Protein AF-A0A351SFT3-F1 (afdb_monomer_lite)

Structure (mmCIF, N/CA/C/O backbone):
data_AF-A0A351SFT3-F1
#
_entry.id   AF-A0A351SFT3-F1
#
loop_
_atom_site.group_PDB
_atom_site.id
_atom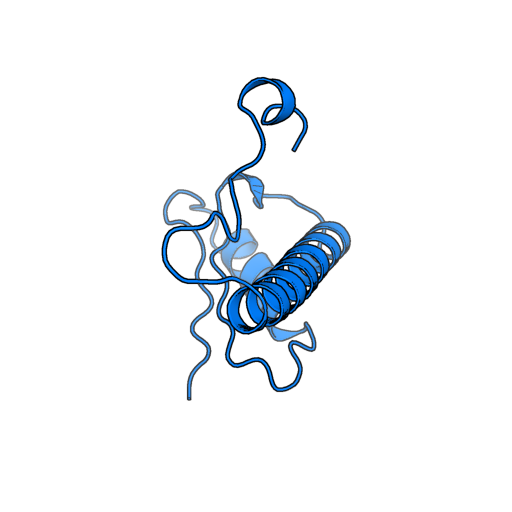_site.type_symbol
_atom_site.label_atom_id
_atom_site.label_alt_id
_atom_site.label_comp_id
_atom_site.label_asym_id
_atom_site.label_entity_id
_atom_site.label_seq_id
_atom_site.pdbx_PDB_ins_code
_atom_site.Cartn_x
_atom_site.Cartn_y
_atom_site.Cartn_z
_atom_site.occupancy
_atom_site.B_iso_or_equiv
_atom_site.auth_seq_id
_atom_site.auth_comp_id
_atom_site.auth_asym_id
_atom_site.auth_atom_id
_atom_site.pdbx_PDB_model_num
ATOM 1 N N . ASP A 1 1 ? 16.908 1.551 9.987 1.00 39.97 1 ASP A N 1
ATOM 2 C CA . ASP A 1 1 ? 16.023 1.848 8.848 1.00 39.97 1 ASP A CA 1
ATOM 3 C C . ASP A 1 1 ? 14.584 1.588 9.252 1.00 39.97 1 ASP A C 1
ATOM 5 O O . ASP A 1 1 ? 14.097 0.472 9.133 1.00 39.97 1 ASP A O 1
ATOM 9 N N . GLU A 1 2 ? 13.936 2.588 9.850 1.00 47.34 2 GLU A N 1
ATOM 10 C CA . GLU A 1 2 ? 12.523 2.494 10.227 1.00 47.34 2 GLU A CA 1
ATOM 11 C C . GLU A 1 2 ? 11.666 2.640 8.973 1.00 47.34 2 GLU A C 1
ATOM 13 O O . GLU A 1 2 ? 11.640 3.692 8.336 1.00 47.34 2 GLU A O 1
ATOM 18 N N . ASN A 1 3 ? 10.968 1.573 8.601 1.00 59.31 3 ASN A N 1
ATOM 19 C CA . ASN A 1 3 ? 9.981 1.626 7.539 1.00 59.31 3 ASN A CA 1
ATOM 20 C C . ASN A 1 3 ? 8.745 2.359 8.095 1.00 59.31 3 ASN A C 1
ATOM 22 O O . ASN A 1 3 ? 7.944 1.782 8.826 1.00 59.31 3 ASN A O 1
ATOM 26 N N . THR A 1 4 ? 8.629 3.664 7.841 1.00 78.94 4 THR A N 1
ATOM 27 C CA . THR A 1 4 ? 7.588 4.502 8.457 1.00 78.94 4 THR A CA 1
ATOM 28 C C . THR A 1 4 ? 6.257 4.337 7.724 1.00 78.94 4 THR A C 1
ATOM 30 O O . THR A 1 4 ? 5.954 5.055 6.768 1.00 78.94 4 THR A O 1
ATOM 33 N N . HIS A 1 5 ? 5.443 3.374 8.152 1.00 90.06 5 HIS A N 1
ATOM 34 C CA . HIS A 1 5 ? 4.050 3.277 7.717 1.00 90.06 5 HIS A CA 1
ATOM 35 C C . HIS A 1 5 ? 3.222 4.407 8.341 1.00 90.06 5 HIS A C 1
ATOM 37 O O . HIS A 1 5 ? 3.425 4.781 9.494 1.00 90.06 5 HIS A O 1
ATOM 43 N N . ALA A 1 6 ? 2.284 4.967 7.581 1.00 93.75 6 ALA A N 1
ATOM 44 C CA . ALA A 1 6 ? 1.455 6.076 8.040 1.00 93.75 6 ALA A CA 1
ATOM 45 C C . ALA A 1 6 ? -0.026 5.833 7.750 1.00 93.75 6 ALA A C 1
ATOM 47 O O . ALA A 1 6 ? -0.400 5.056 6.875 1.00 93.75 6 ALA A O 1
ATOM 48 N N . VAL A 1 7 ? -0.884 6.558 8.458 1.00 96.06 7 VAL A N 1
ATOM 49 C CA . VAL A 1 7 ? -2.335 6.557 8.245 1.00 96.06 7 VAL A CA 1
ATOM 50 C C . VAL A 1 7 ? -2.783 8.004 8.095 1.00 96.06 7 VAL A C 1
ATOM 52 O O . VAL A 1 7 ? -2.242 8.900 8.743 1.00 96.06 7 VAL A O 1
ATOM 55 N N . SER A 1 8 ? -3.741 8.244 7.205 1.00 96.81 8 SER A N 1
ATOM 56 C CA . SER A 1 8 ? -4.292 9.571 6.955 1.00 96.81 8 SER A CA 1
ATOM 57 C C . SER A 1 8 ? -4.832 10.209 8.234 1.00 96.81 8 SER A C 1
ATOM 59 O O . SER A 1 8 ? -5.621 9.595 8.939 1.00 96.81 8 SER A O 1
ATOM 61 N N . ASN A 1 9 ? -4.511 11.487 8.454 1.00 95.12 9 ASN A N 1
ATOM 62 C CA . ASN A 1 9 ? -5.037 12.279 9.576 1.00 95.12 9 ASN A CA 1
ATOM 63 C C . ASN A 1 9 ? -6.569 12.423 9.591 1.00 95.12 9 ASN A C 1
ATOM 65 O O . ASN A 1 9 ? -7.111 12.921 10.564 1.00 95.12 9 ASN A O 1
ATOM 69 N N . LYS A 1 10 ? -7.254 12.054 8.502 1.00 96.38 10 LYS A N 1
ATOM 70 C CA . LYS A 1 10 ? -8.719 12.061 8.413 1.00 96.38 10 LYS A CA 1
ATOM 71 C C . LYS A 1 10 ? -9.373 10.818 9.030 1.00 96.38 10 LYS A C 1
ATOM 73 O O . LYS A 1 10 ? -10.587 10.805 9.147 1.00 96.38 10 LYS A O 1
ATOM 78 N N . ILE A 1 11 ? -8.589 9.787 9.352 1.00 96.06 11 ILE A N 1
ATOM 79 C CA . ILE A 1 11 ? -9.036 8.651 10.161 1.00 96.06 11 ILE A CA 1
ATOM 80 C C . ILE A 1 11 ? -8.697 9.024 11.605 1.00 96.06 11 ILE A C 1
ATOM 82 O O . ILE A 1 11 ? -7.521 9.040 11.976 1.00 96.06 11 ILE A O 1
ATOM 86 N N . GLU A 1 12 ? -9.7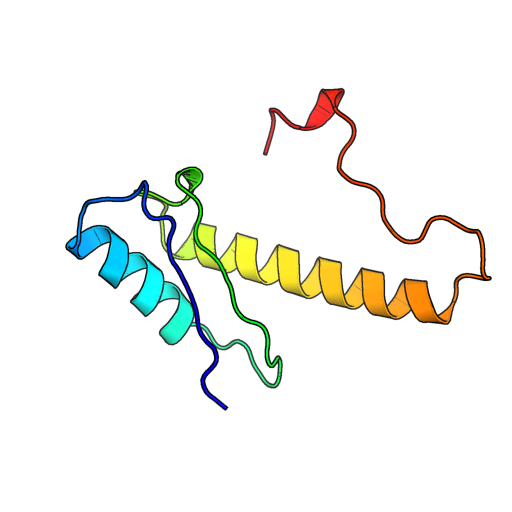11 9.419 12.371 1.00 94.44 12 GLU A N 1
ATOM 87 C CA . GLU A 1 12 ? -9.551 9.970 13.726 1.00 94.44 12 GLU A CA 1
ATOM 88 C C . GLU A 1 12 ? -9.599 8.889 14.815 1.00 94.44 12 GLU A C 1
ATOM 90 O O . GLU A 1 12 ? -9.013 9.070 15.882 1.00 94.44 12 GLU A O 1
ATOM 95 N N . ASP A 1 13 ? -10.249 7.757 14.533 1.00 97.06 13 ASP A N 1
ATOM 96 C CA . ASP A 1 13 ? -10.366 6.626 15.454 1.00 97.06 13 ASP A CA 1
ATOM 97 C C . ASP A 1 13 ? -8.990 5.991 15.721 1.00 97.06 13 ASP A C 1
ATOM 99 O O . ASP A 1 13 ? -8.324 5.483 14.814 1.00 97.06 13 ASP A O 1
ATOM 103 N N . ALA A 1 14 ? -8.554 6.032 16.982 1.00 96.06 14 ALA A N 1
ATOM 104 C CA . ALA A 1 14 ? -7.258 5.524 17.413 1.00 96.06 14 ALA A CA 1
ATOM 105 C C . ALA A 1 14 ? -7.134 3.994 17.290 1.00 96.06 14 ALA A C 1
ATOM 107 O O . ALA A 1 14 ? -6.060 3.511 16.921 1.00 96.06 14 ALA A O 1
ATOM 108 N N . ASP A 1 15 ? -8.213 3.250 17.538 1.00 97.25 15 ASP A N 1
ATOM 109 C CA . ASP A 1 15 ? -8.214 1.786 17.479 1.00 97.25 15 ASP A CA 1
ATOM 110 C C . ASP A 1 15 ? -8.100 1.326 16.023 1.00 97.25 15 ASP A C 1
ATOM 112 O O . ASP A 1 15 ? -7.309 0.441 15.687 1.00 97.25 15 ASP A O 1
ATOM 116 N N . GLU A 1 16 ? -8.827 1.987 15.122 1.00 97.06 16 GLU A N 1
ATOM 117 C CA . GLU A 1 16 ? -8.742 1.717 13.686 1.00 97.06 16 GLU A CA 1
ATOM 118 C C . GLU A 1 16 ? -7.351 2.039 13.133 1.00 97.06 16 GLU A C 1
ATOM 120 O O . GLU A 1 16 ? -6.750 1.279 12.368 1.00 97.06 16 GLU A O 1
ATOM 125 N N . ARG A 1 17 ? -6.802 3.171 13.562 1.00 96.56 17 ARG A N 1
ATOM 126 C CA . ARG A 1 17 ? -5.440 3.592 13.252 1.00 96.56 17 ARG A CA 1
ATOM 127 C C . ARG A 1 17 ? -4.403 2.551 13.667 1.00 96.56 17 ARG A C 1
ATOM 129 O O . ARG A 1 17 ? -3.506 2.256 12.876 1.00 96.56 17 ARG A O 1
ATOM 136 N N . GLU A 1 18 ? -4.517 2.015 14.877 1.00 95.56 18 GLU A N 1
ATOM 137 C CA . GLU A 1 18 ? -3.640 0.956 15.374 1.00 95.56 18 GLU A CA 1
ATOM 138 C C . GLU A 1 18 ? -3.850 -0.351 14.597 1.00 95.56 18 GLU A C 1
ATOM 140 O O . GLU A 1 18 ? -2.876 -0.992 14.202 1.00 95.56 18 GLU A O 1
ATOM 145 N N . ARG A 1 19 ? -5.100 -0.724 14.293 1.00 96.31 19 ARG A N 1
ATOM 146 C CA . ARG A 1 19 ? -5.429 -1.916 13.496 1.00 96.31 19 ARG A CA 1
ATOM 147 C C . ARG A 1 19 ? -4.776 -1.884 12.113 1.00 96.31 19 ARG A C 1
ATOM 149 O O . ARG A 1 19 ? -4.214 -2.891 11.676 1.00 96.31 19 ARG A O 1
ATOM 156 N N . LEU A 1 20 ? -4.831 -0.744 11.423 1.00 95.88 20 LEU A N 1
ATOM 157 C CA . LEU A 1 20 ? -4.218 -0.565 10.103 1.00 95.88 20 LEU A CA 1
ATOM 158 C C . LEU A 1 20 ? -2.687 -0.676 10.162 1.00 95.88 20 LEU A C 1
ATOM 160 O O . LEU A 1 20 ? -2.088 -1.328 9.307 1.00 95.88 20 LEU A O 1
ATOM 164 N N . LEU A 1 21 ? -2.055 -0.099 11.188 1.00 93.62 21 LEU A N 1
ATOM 165 C CA . LEU A 1 21 ? -0.607 -0.220 11.396 1.00 93.62 21 LEU A CA 1
ATOM 166 C C . LEU A 1 21 ? -0.202 -1.665 11.716 1.00 93.62 21 LEU A C 1
ATOM 168 O O . LEU A 1 21 ? 0.658 -2.220 11.037 1.00 93.62 21 LEU A O 1
ATOM 172 N N . LYS A 1 22 ? -0.899 -2.331 12.642 1.00 92.94 22 LYS A N 1
ATOM 173 C CA . LYS A 1 22 ? -0.662 -3.750 12.955 1.00 92.94 22 LYS A CA 1
ATOM 174 C C . LYS A 1 22 ? -0.845 -4.656 11.741 1.00 92.94 22 LYS A C 1
ATOM 176 O O . LYS A 1 22 ? -0.132 -5.644 11.594 1.00 92.94 22 LYS A O 1
ATOM 181 N N . THR A 1 23 ? -1.793 -4.331 10.862 1.00 93.38 23 THR A N 1
ATOM 182 C CA . THR A 1 23 ? -2.022 -5.087 9.624 1.00 93.38 23 THR A CA 1
ATOM 183 C C . THR A 1 23 ? -0.771 -5.107 8.746 1.00 93.38 23 THR A C 1
ATOM 185 O O . THR A 1 23 ? -0.390 -6.169 8.268 1.00 93.38 23 THR A O 1
ATOM 188 N N . ILE A 1 24 ? -0.113 -3.959 8.546 1.00 90.31 24 ILE A N 1
ATOM 189 C CA . ILE A 1 24 ? 1.102 -3.893 7.721 1.00 90.31 24 ILE A CA 1
ATOM 190 C C . ILE A 1 24 ? 2.345 -4.401 8.459 1.00 90.31 24 ILE A C 1
ATOM 192 O O . ILE A 1 24 ? 3.202 -5.009 7.831 1.00 90.31 24 ILE A O 1
ATOM 196 N N . GLU A 1 25 ? 2.434 -4.210 9.777 1.00 88.12 25 GLU A N 1
ATOM 197 C CA . GLU A 1 25 ? 3.543 -4.727 10.597 1.00 88.12 25 GLU A CA 1
ATOM 198 C C . GLU A 1 25 ? 3.584 -6.259 10.617 1.00 88.12 25 GLU A C 1
ATOM 200 O O . GLU A 1 25 ? 4.659 -6.853 10.561 1.00 88.12 25 GLU A O 1
ATOM 205 N N . ASN A 1 26 ? 2.414 -6.903 10.640 1.00 86.81 26 ASN A N 1
ATOM 206 C CA . ASN A 1 26 ? 2.291 -8.358 10.552 1.00 86.81 26 ASN A CA 1
ATOM 207 C C . ASN A 1 26 ? 2.416 -8.885 9.113 1.00 86.81 26 ASN A C 1
ATOM 209 O O . ASN A 1 26 ? 2.354 -10.097 8.897 1.00 86.81 26 ASN A O 1
ATOM 213 N N . TYR A 1 27 ? 2.553 -8.000 8.125 1.00 87.94 27 TYR A N 1
ATOM 214 C CA . TYR A 1 27 ? 2.688 -8.385 6.731 1.00 87.94 27 TYR A CA 1
ATOM 215 C C . TYR A 1 27 ? 4.157 -8.572 6.355 1.00 87.94 27 TYR A C 1
ATOM 217 O O . TYR A 1 27 ? 4.991 -7.684 6.537 1.00 87.94 27 TYR A O 1
ATOM 225 N N . GLU A 1 28 ? 4.484 -9.712 5.749 1.00 83.00 28 GLU A N 1
ATOM 226 C CA . GLU A 1 28 ? 5.836 -9.973 5.260 1.00 83.00 28 GLU A CA 1
ATOM 227 C C . GLU A 1 28 ? 6.120 -9.163 3.987 1.00 83.00 28 GLU A C 1
ATOM 229 O O . GLU A 1 28 ? 5.944 -9.619 2.859 1.00 83.00 28 GLU A O 1
ATOM 234 N N . LEU A 1 29 ? 6.619 -7.939 4.162 1.00 75.94 29 LEU A N 1
ATOM 235 C CA . LEU A 1 29 ? 7.051 -7.070 3.060 1.00 75.94 29 LEU A CA 1
ATOM 236 C C . LEU A 1 29 ? 8.330 -7.560 2.350 1.00 75.94 29 LEU A C 1
ATOM 238 O O . LEU A 1 29 ? 8.730 -7.010 1.318 1.00 75.94 29 LEU A O 1
ATOM 242 N N . GLY A 1 30 ? 8.985 -8.600 2.872 1.00 66.56 30 GLY A N 1
ATOM 243 C CA . GLY A 1 30 ? 10.261 -9.106 2.368 1.00 66.56 30 GLY A CA 1
ATOM 244 C C . GLY A 1 30 ? 11.375 -8.053 2.433 1.00 66.56 30 GLY A C 1
ATOM 245 O O . GLY A 1 30 ? 11.318 -7.106 3.209 1.00 66.56 30 GLY A O 1
ATOM 246 N N . ALA A 1 31 ? 12.393 -8.173 1.574 1.00 57.62 31 ALA A N 1
ATOM 247 C CA . ALA A 1 31 ? 13.500 -7.207 1.486 1.00 57.62 31 ALA A CA 1
ATOM 248 C C . ALA A 1 31 ? 13.104 -5.851 0.853 1.00 57.62 31 ALA A C 1
ATOM 250 O O . ALA A 1 31 ? 13.969 -5.072 0.442 1.00 57.62 31 ALA A O 1
ATOM 251 N N . SER A 1 32 ? 11.807 -5.576 0.691 1.00 61.03 32 SER A N 1
ATOM 252 C CA . SER A 1 32 ? 11.351 -4.312 0.133 1.00 61.03 32 SER A CA 1
ATOM 253 C C . SER A 1 32 ? 11.357 -3.243 1.228 1.00 61.03 32 SER A C 1
ATOM 255 O O . SER A 1 32 ? 10.560 -3.270 2.155 1.00 61.03 32 SER A O 1
ATOM 257 N N . GLY A 1 33 ? 12.263 -2.266 1.120 1.00 72.38 33 GLY A N 1
ATOM 258 C CA . GLY A 1 33 ? 12.261 -1.051 1.953 1.00 72.38 33 GLY A CA 1
ATOM 259 C C . GLY A 1 33 ? 11.122 -0.099 1.572 1.00 72.38 33 GLY A C 1
ATOM 260 O O . GLY A 1 33 ? 11.358 1.068 1.280 1.00 72.38 33 GLY A O 1
ATOM 261 N N . SER A 1 34 ? 9.910 -0.632 1.407 1.00 84.44 34 SER A N 1
ATOM 262 C CA . SER A 1 34 ? 8.729 0.091 0.941 1.00 84.44 34 SER A CA 1
ATOM 263 C C . SER A 1 34 ? 7.828 0.439 2.113 1.00 84.44 34 SER A C 1
ATOM 265 O O . SER A 1 34 ? 7.414 -0.440 2.866 1.00 84.44 34 SER A O 1
ATOM 267 N N . SER A 1 35 ? 7.490 1.718 2.234 1.00 89.19 35 SER A N 1
ATOM 268 C CA . SER A 1 35 ? 6.543 2.219 3.228 1.00 89.19 35 SER A CA 1
ATOM 269 C C . SER A 1 35 ? 5.174 2.472 2.590 1.00 89.19 35 SER A C 1
ATOM 271 O O . SER A 1 35 ? 5.067 2.738 1.391 1.00 89.19 35 SER A O 1
ATOM 273 N N . PHE A 1 36 ? 4.118 2.404 3.399 1.00 92.31 36 PHE A N 1
ATOM 274 C CA . PHE A 1 36 ? 2.730 2.526 2.941 1.00 92.31 36 PHE A CA 1
ATOM 275 C C . PHE A 1 36 ? 2.003 3.623 3.708 1.00 92.31 36 PHE A C 1
ATOM 277 O O . PHE A 1 36 ? 2.272 3.849 4.887 1.00 92.31 36 PHE A O 1
ATOM 284 N N . VAL A 1 37 ? 1.059 4.282 3.032 1.00 94.62 37 VAL A N 1
ATOM 285 C CA . VAL A 1 37 ? 0.169 5.275 3.640 1.00 94.62 37 VAL A CA 1
ATOM 286 C C . VAL A 1 37 ? -1.277 4.834 3.459 1.00 94.62 37 VAL A C 1
ATOM 288 O O . VAL A 1 37 ? -1.798 4.850 2.341 1.00 94.62 37 VAL A O 1
ATOM 291 N N . PHE A 1 38 ? -1.941 4.497 4.559 1.00 95.56 38 PHE A N 1
ATOM 292 C CA . PHE A 1 38 ? -3.363 4.177 4.566 1.00 95.56 38 PHE A CA 1
ATOM 293 C C . PHE A 1 38 ? -4.197 5.442 4.346 1.00 95.56 38 PHE A C 1
ATOM 295 O O . PHE A 1 38 ? -4.068 6.438 5.062 1.00 95.56 38 PHE A O 1
ATOM 302 N N . ARG A 1 39 ? -5.042 5.424 3.314 1.00 95.88 39 ARG A N 1
ATOM 303 C CA . ARG A 1 39 ? -5.981 6.509 2.986 1.00 95.88 39 ARG A CA 1
ATOM 304 C C . ARG A 1 39 ? -7.320 6.266 3.684 1.00 95.88 39 ARG A C 1
ATOM 306 O O . ARG A 1 39 ? -7.583 5.151 4.105 1.00 95.88 39 ARG A O 1
ATOM 313 N N . THR A 1 40 ? -8.191 7.274 3.726 1.00 96.31 40 THR A N 1
ATOM 314 C CA . THR A 1 40 ? -9.542 7.172 4.324 1.00 96.31 40 THR A CA 1
ATOM 315 C C . THR A 1 40 ? -10.370 6.005 3.786 1.00 96.31 40 THR A C 1
ATOM 317 O O . THR A 1 40 ? -11.173 5.446 4.508 1.00 96.31 40 THR A O 1
ATOM 320 N N . ALA A 1 41 ? -10.154 5.587 2.536 1.00 93.81 41 ALA A N 1
ATOM 321 C CA . ALA A 1 41 ? -10.832 4.422 1.965 1.00 93.81 41 ALA A CA 1
ATOM 322 C C . ALA A 1 41 ? -10.441 3.079 2.617 1.00 93.81 41 ALA A C 1
ATOM 324 O O . ALA A 1 41 ? -11.099 2.082 2.355 1.00 93.81 41 ALA A O 1
ATOM 325 N N . ALA A 1 42 ? -9.368 3.036 3.413 1.00 94.75 42 ALA A N 1
ATOM 326 C CA . ALA A 1 42 ? -8.946 1.846 4.150 1.00 94.75 42 ALA A CA 1
ATOM 327 C C . ALA A 1 42 ? -9.680 1.679 5.492 1.00 94.75 42 ALA A C 1
ATOM 329 O O . ALA A 1 42 ? -9.582 0.616 6.099 1.00 94.75 42 ALA A O 1
ATOM 330 N N . GLU A 1 43 ? -10.399 2.707 5.945 1.00 95.12 43 GLU A N 1
ATOM 331 C CA . GLU A 1 43 ? -11.155 2.679 7.195 1.00 95.12 43 GLU A CA 1
ATOM 332 C C . GLU A 1 43 ? -12.234 1.588 7.159 1.00 95.12 43 GLU A C 1
ATOM 334 O O . GLU A 1 43 ? -13.021 1.497 6.214 1.00 95.12 43 GLU A O 1
ATOM 339 N N . GLY A 1 44 ? -12.226 0.709 8.160 1.00 95.62 44 GLY A N 1
ATOM 340 C CA . GLY A 1 44 ? -13.128 -0.440 8.266 1.00 95.62 44 GLY A CA 1
ATOM 341 C C . GLY A 1 44 ? -12.874 -1.551 7.240 1.00 95.62 44 GLY A C 1
ATOM 342 O O . GLY A 1 44 ? -13.647 -2.505 7.167 1.00 95.62 44 GLY A O 1
ATOM 343 N N . VAL A 1 45 ? -11.812 -1.462 6.430 1.00 96.75 45 VAL A N 1
ATOM 344 C CA . VAL A 1 45 ? -11.500 -2.485 5.423 1.00 96.75 45 VAL A CA 1
ATOM 345 C C . VAL A 1 45 ? -10.832 -3.697 6.068 1.00 96.75 45 VAL A C 1
ATOM 347 O O . VAL A 1 45 ? -9.876 -3.573 6.837 1.00 96.75 45 VAL A O 1
ATOM 350 N N . ASP A 1 46 ? -11.310 -4.884 5.692 1.00 95.62 46 ASP A N 1
ATOM 351 C CA . ASP A 1 46 ? -10.783 -6.165 6.162 1.00 95.62 46 ASP A CA 1
ATOM 352 C C . ASP A 1 46 ? -9.283 -6.328 5.874 1.00 95.62 46 ASP A C 1
ATOM 354 O O . ASP A 1 46 ? -8.794 -5.989 4.791 1.00 95.62 46 ASP A O 1
ATOM 358 N N . GLN A 1 47 ? -8.572 -6.952 6.813 1.00 94.62 47 GLN A N 1
ATOM 359 C CA . GLN A 1 47 ? -7.134 -7.226 6.724 1.00 94.62 47 GLN A CA 1
ATOM 360 C C . GLN A 1 47 ? -6.745 -7.922 5.407 1.00 94.62 47 GLN A C 1
ATOM 362 O O . GLN A 1 47 ? -5.822 -7.494 4.717 1.00 94.62 47 GLN A O 1
ATOM 367 N N . ASP A 1 48 ? -7.503 -8.938 4.990 1.00 94.31 48 ASP A N 1
ATOM 368 C CA . ASP A 1 48 ? -7.227 -9.678 3.753 1.00 94.31 48 ASP A CA 1
ATOM 369 C C . ASP A 1 48 ? -7.346 -8.812 2.494 1.00 94.31 48 ASP A C 1
ATOM 371 O O . ASP A 1 48 ? -6.650 -9.037 1.502 1.00 94.31 48 ASP A O 1
ATOM 375 N N . LYS A 1 49 ? -8.250 -7.824 2.496 1.00 94.94 49 LYS A N 1
ATOM 376 C CA . LYS A 1 49 ? -8.381 -6.877 1.379 1.00 94.94 49 LYS A CA 1
ATOM 377 C C . LYS A 1 49 ? -7.182 -5.936 1.342 1.00 94.94 49 LYS A C 1
ATOM 379 O O . LYS A 1 49 ? -6.652 -5.696 0.262 1.00 94.94 49 LYS A O 1
ATOM 384 N N . ILE A 1 50 ? -6.727 -5.474 2.506 1.00 94.75 50 ILE A N 1
ATOM 385 C CA . ILE A 1 50 ? -5.516 -4.660 2.635 1.00 94.75 50 ILE A CA 1
ATOM 386 C C . ILE A 1 50 ? -4.291 -5.424 2.113 1.00 94.75 50 ILE A C 1
ATOM 388 O O . ILE A 1 50 ? -3.557 -4.892 1.284 1.00 94.75 50 ILE A O 1
ATOM 392 N N . HIS A 1 51 ? -4.106 -6.683 2.521 1.00 93.19 51 HIS A N 1
ATOM 393 C CA . HIS A 1 51 ? -3.008 -7.533 2.045 1.00 93.19 51 HIS A CA 1
ATOM 394 C C . HIS A 1 51 ? -3.018 -7.692 0.520 1.00 93.19 51 HIS A C 1
ATOM 396 O O . HIS A 1 51 ? -1.992 -7.514 -0.135 1.00 93.19 51 HIS A O 1
ATOM 402 N N . ARG A 1 52 ? -4.194 -7.951 -0.070 1.00 93.56 52 ARG A N 1
ATOM 403 C CA . ARG A 1 52 ? -4.337 -8.040 -1.532 1.00 93.56 52 ARG A CA 1
ATOM 404 C C . ARG A 1 52 ? -3.961 -6.739 -2.243 1.00 93.56 52 ARG A C 1
ATOM 406 O O . ARG A 1 52 ? -3.341 -6.797 -3.305 1.00 93.56 52 ARG A O 1
ATOM 413 N N . GLU A 1 53 ? -4.312 -5.585 -1.679 1.00 93.12 53 GLU A N 1
ATOM 414 C CA . GLU A 1 53 ? -3.939 -4.287 -2.253 1.00 93.12 53 GLU A CA 1
ATOM 415 C C . GLU A 1 53 ? -2.424 -4.047 -2.154 1.00 93.12 53 GLU A C 1
ATOM 417 O O . GLU A 1 53 ? -1.804 -3.623 -3.129 1.00 93.12 53 GLU A O 1
ATOM 422 N N . ILE A 1 54 ? -1.801 -4.384 -1.019 1.00 92.19 54 ILE A N 1
ATOM 423 C CA . ILE A 1 54 ? -0.340 -4.316 -0.842 1.00 92.19 54 ILE A CA 1
ATOM 424 C C . ILE A 1 54 ? 0.366 -5.173 -1.900 1.00 92.19 54 ILE A C 1
ATOM 426 O O . ILE A 1 54 ? 1.245 -4.679 -2.611 1.00 92.19 54 ILE A O 1
ATOM 430 N N . ASP A 1 55 ? -0.060 -6.425 -2.071 1.00 92.50 55 ASP A N 1
ATOM 431 C CA . ASP A 1 55 ? 0.475 -7.336 -3.086 1.00 92.50 55 ASP A CA 1
ATOM 432 C C . ASP A 1 55 ? 0.352 -6.786 -4.503 1.00 92.50 55 ASP A C 1
ATOM 434 O O . ASP A 1 55 ? 1.282 -6.886 -5.312 1.00 92.50 55 ASP A O 1
ATOM 438 N N . PHE A 1 56 ? -0.810 -6.215 -4.820 1.00 92.44 56 PHE A N 1
ATOM 439 C CA . PHE A 1 56 ? -1.043 -5.586 -6.108 1.00 92.44 56 PHE A CA 1
ATOM 440 C C . PHE A 1 56 ? -0.047 -4.445 -6.345 1.00 92.44 56 PHE A C 1
ATOM 442 O O . PHE A 1 56 ? 0.586 -4.395 -7.404 1.00 92.44 56 PHE A O 1
ATOM 449 N N . LEU A 1 57 ? 0.142 -3.564 -5.359 1.00 92.00 57 LEU A N 1
ATOM 450 C CA . LEU A 1 57 ? 1.063 -2.431 -5.454 1.00 92.00 57 LEU A CA 1
ATOM 451 C C . LEU A 1 57 ? 2.521 -2.882 -5.601 1.00 92.00 57 LEU A C 1
ATOM 453 O O . LEU A 1 57 ? 3.244 -2.340 -6.440 1.00 92.00 57 LEU A O 1
ATOM 457 N N . LEU A 1 58 ? 2.952 -3.904 -4.857 1.00 91.81 58 LEU A N 1
ATOM 458 C CA . LEU A 1 58 ? 4.304 -4.459 -4.965 1.00 91.81 58 LEU A CA 1
ATOM 459 C C . LEU A 1 58 ? 4.560 -5.075 -6.349 1.00 91.81 58 LEU A C 1
ATOM 461 O O . LEU A 1 58 ? 5.599 -4.813 -6.965 1.00 91.81 58 LEU A O 1
ATOM 465 N N . LYS A 1 59 ? 3.600 -5.841 -6.885 1.00 92.12 59 LYS A N 1
ATOM 466 C CA . LYS A 1 59 ? 3.680 -6.421 -8.239 1.00 92.12 59 LYS A CA 1
ATOM 467 C C . LYS A 1 59 ? 3.688 -5.341 -9.317 1.00 92.12 59 LYS A C 1
ATOM 469 O O . LYS A 1 59 ? 4.505 -5.401 -10.239 1.00 92.12 59 LYS A O 1
ATOM 474 N N . LEU A 1 60 ? 2.827 -4.331 -9.183 1.00 92.62 60 LEU A N 1
ATOM 475 C CA . LEU A 1 60 ? 2.797 -3.181 -10.082 1.00 92.62 60 LEU A CA 1
ATOM 476 C C . LEU A 1 60 ? 4.151 -2.467 -10.080 1.00 92.62 60 LEU A C 1
ATOM 478 O O . LEU A 1 60 ? 4.716 -2.217 -11.145 1.00 92.62 60 LEU A O 1
ATOM 482 N N . TRP A 1 61 ? 4.719 -2.209 -8.901 1.00 92.88 61 TRP A N 1
ATOM 483 C CA . TRP A 1 61 ? 6.022 -1.564 -8.784 1.00 92.88 61 TRP A CA 1
ATOM 484 C C . TRP A 1 61 ? 7.150 -2.399 -9.394 1.00 92.88 61 TRP A C 1
ATOM 486 O O . TRP A 1 61 ? 7.997 -1.866 -10.113 1.00 92.88 61 TRP A O 1
ATOM 496 N N . ALA A 1 62 ? 7.154 -3.716 -9.179 1.00 92.44 62 ALA A N 1
ATOM 497 C CA . ALA A 1 62 ? 8.113 -4.611 -9.821 1.00 92.44 62 ALA A CA 1
ATOM 498 C C . ALA A 1 62 ? 8.017 -4.550 -11.357 1.00 92.44 62 ALA A C 1
ATOM 500 O O . ALA A 1 62 ? 9.043 -4.438 -12.035 1.00 92.44 62 ALA A O 1
ATOM 501 N N . SER A 1 63 ? 6.796 -4.543 -11.902 1.00 94.00 63 SER A N 1
ATOM 502 C CA . SER A 1 63 ? 6.550 -4.397 -13.341 1.00 94.00 63 SER A CA 1
ATOM 503 C C . SER A 1 63 ? 7.028 -3.044 -13.875 1.00 94.00 63 SER 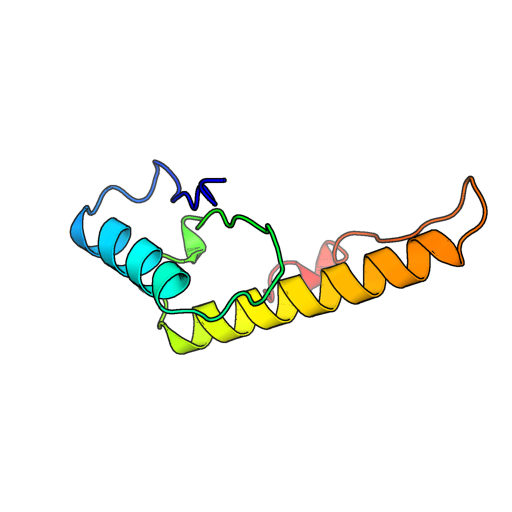A C 1
ATOM 505 O O . SER A 1 63 ? 7.682 -2.989 -14.917 1.00 94.00 63 SER A O 1
ATOM 507 N N . ILE A 1 64 ? 6.754 -1.950 -13.156 1.00 94.38 64 ILE A N 1
ATOM 508 C CA . ILE A 1 64 ? 7.222 -0.607 -13.522 1.00 94.38 64 ILE A CA 1
ATOM 509 C C . ILE A 1 64 ? 8.752 -0.573 -13.537 1.00 94.38 64 ILE A C 1
ATOM 511 O O . ILE A 1 64 ? 9.335 -0.156 -14.535 1.00 94.38 64 ILE A O 1
ATOM 515 N N . LYS A 1 65 ? 9.420 -1.087 -12.495 1.00 94.62 65 LYS A N 1
ATOM 516 C CA . LYS A 1 65 ? 10.891 -1.161 -12.438 1.00 94.62 65 LYS A CA 1
ATOM 517 C C . LYS A 1 65 ? 11.491 -1.942 -13.603 1.00 94.62 65 LYS A C 1
ATOM 519 O O . LYS A 1 65 ? 12.533 -1.542 -14.117 1.00 94.62 65 LYS A O 1
ATOM 524 N N . LYS A 1 66 ? 10.863 -3.046 -14.020 1.00 95.38 66 LYS A N 1
ATOM 525 C CA . LYS A 1 66 ? 11.298 -3.795 -15.207 1.00 95.38 66 LYS A CA 1
ATOM 526 C C . LYS A 1 66 ? 11.161 -2.934 -16.464 1.00 95.38 66 LYS A C 1
ATOM 528 O O . LYS A 1 66 ? 12.133 -2.767 -17.192 1.00 95.38 66 LYS A O 1
ATOM 533 N N . LYS A 1 67 ? 9.997 -2.310 -16.657 1.00 95.50 67 LYS A N 1
ATOM 534 C CA . LYS A 1 67 ? 9.717 -1.478 -17.830 1.00 95.50 67 LYS A CA 1
ATOM 535 C C . LYS A 1 67 ? 10.628 -0.250 -17.928 1.00 95.50 67 LYS A C 1
ATOM 537 O O . LYS A 1 67 ? 11.031 0.097 -19.032 1.00 95.50 67 LYS A O 1
ATOM 542 N N . ILE A 1 68 ? 11.018 0.365 -16.806 1.00 95.62 68 ILE A N 1
ATOM 543 C CA . ILE A 1 68 ? 12.000 1.468 -16.782 1.00 95.62 68 ILE A CA 1
ATOM 544 C C . ILE A 1 68 ? 13.307 1.059 -17.473 1.00 95.62 68 ILE A C 1
ATOM 546 O O . ILE A 1 68 ? 13.854 1.843 -18.237 1.00 95.62 68 ILE A O 1
ATOM 550 N N . LYS A 1 69 ? 13.792 -0.167 -17.239 1.00 95.62 69 LYS A N 1
ATOM 551 C CA . LYS A 1 69 ? 15.058 -0.653 -17.817 1.00 95.62 69 LYS A CA 1
ATOM 552 C C . LYS A 1 69 ? 14.982 -0.889 -19.327 1.00 95.62 69 LYS A C 1
ATOM 554 O O .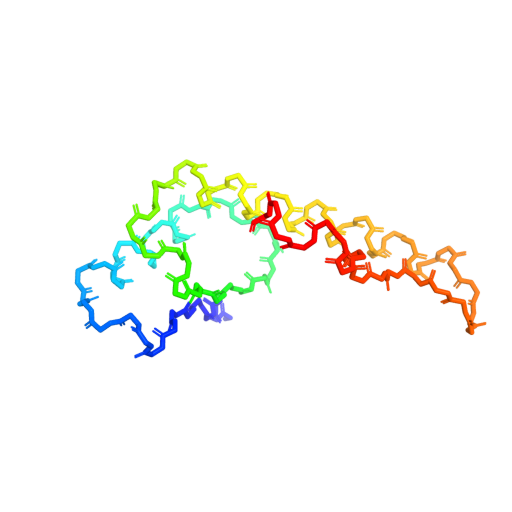 LYS A 1 69 ? 16.006 -0.857 -19.995 1.00 95.62 69 LYS A O 1
ATOM 559 N N . GLU A 1 70 ? 13.786 -1.159 -19.841 1.00 95.50 70 GLU A N 1
ATOM 560 C CA . GLU A 1 70 ? 13.537 -1.516 -21.244 1.00 95.50 70 GLU A CA 1
ATOM 561 C C . GLU A 1 70 ? 13.079 -0.309 -22.086 1.00 95.50 70 GLU A C 1
ATOM 563 O O . GLU A 1 70 ? 13.130 -0.351 -23.313 1.00 95.50 70 GLU A O 1
ATOM 568 N N . THR A 1 71 ? 12.624 0.773 -21.445 1.00 95.69 71 THR A N 1
ATOM 569 C CA . 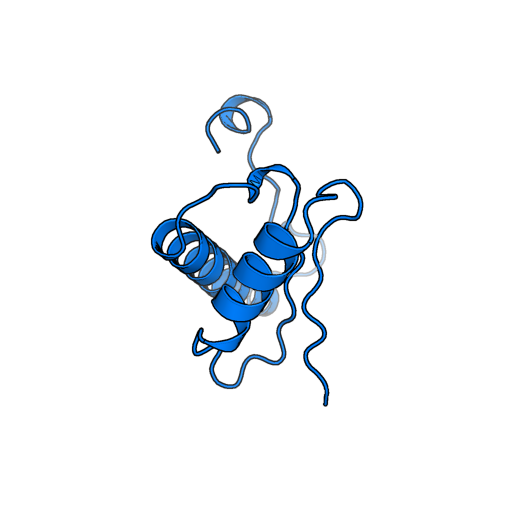THR A 1 71 ? 12.022 1.933 -22.120 1.00 95.69 71 THR A CA 1
ATOM 570 C C . THR A 1 71 ? 13.074 2.986 -22.458 1.00 95.69 71 THR A C 1
ATOM 572 O O . THR A 1 71 ? 13.831 3.425 -21.594 1.00 95.69 71 THR A O 1
ATOM 575 N N . THR A 1 72 ? 13.098 3.446 -23.709 1.00 95.50 72 THR A N 1
ATOM 576 C CA . THR A 1 72 ? 13.991 4.532 -24.133 1.00 95.50 72 THR A CA 1
ATOM 577 C C . THR A 1 72 ? 13.523 5.895 -23.598 1.00 95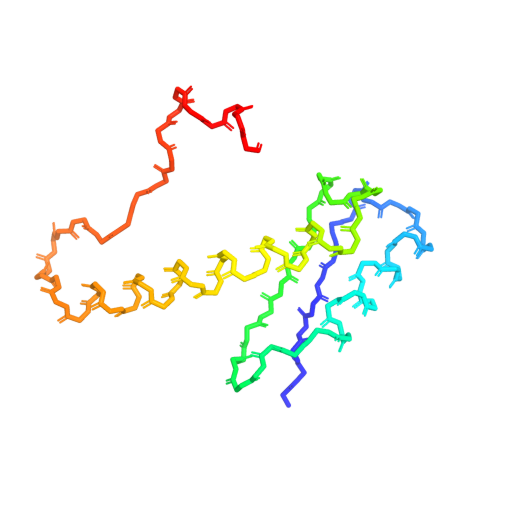.50 72 THR A C 1
ATOM 579 O O . THR A 1 72 ? 12.315 6.109 -23.433 1.00 95.50 72 THR A O 1
ATOM 582 N N . PRO A 1 73 ? 14.446 6.848 -23.348 1.00 94.19 73 PRO A N 1
ATOM 583 C CA . PRO A 1 73 ? 14.094 8.182 -22.861 1.00 94.19 73 PRO A CA 1
ATOM 584 C C . PRO A 1 73 ? 13.032 8.875 -23.726 1.00 94.19 73 PRO A C 1
ATOM 586 O O . PRO A 1 73 ? 13.061 8.779 -24.951 1.00 94.19 73 PRO A O 1
ATOM 589 N N . GLY A 1 74 ? 12.096 9.577 -23.081 1.00 94.25 74 GLY A N 1
ATOM 590 C CA . GLY A 1 74 ? 10.988 10.274 -23.751 1.00 94.25 74 GLY A CA 1
ATOM 591 C C . GLY A 1 74 ? 9.719 9.438 -23.967 1.00 94.25 74 GLY A C 1
ATOM 592 O O . GLY A 1 74 ? 8.750 9.963 -24.507 1.00 94.25 74 GLY A O 1
ATOM 593 N N . ASN A 1 75 ? 9.686 8.175 -23.525 1.00 95.06 75 ASN A N 1
ATOM 594 C CA . ASN A 1 75 ? 8.531 7.287 -23.694 1.00 95.06 75 ASN A CA 1
ATOM 595 C C . ASN A 1 75 ? 7.796 6.981 -22.380 1.00 95.06 75 ASN A C 1
ATOM 597 O O . ASN A 1 75 ? 8.361 7.011 -21.286 1.00 95.06 75 ASN A O 1
ATOM 601 N N . LEU A 1 76 ? 6.508 6.653 -22.502 1.00 92.75 76 LEU A N 1
ATOM 602 C CA . LEU A 1 76 ? 5.623 6.389 -21.371 1.00 92.75 76 LEU A CA 1
ATOM 603 C C . LEU A 1 76 ? 5.918 5.033 -20.703 1.00 92.75 76 LEU A C 1
ATOM 605 O O . LEU A 1 76 ? 5.673 3.962 -21.267 1.00 92.75 76 LEU A O 1
ATOM 609 N N . VAL A 1 77 ? 6.343 5.074 -19.440 1.00 94.62 77 VAL A N 1
ATOM 610 C CA . VAL A 1 77 ? 6.560 3.873 -18.616 1.00 94.62 77 VAL A CA 1
ATOM 611 C C . VAL A 1 77 ? 5.258 3.420 -17.954 1.00 94.62 77 VAL A C 1
ATOM 613 O O . VAL A 1 77 ? 4.838 2.275 -18.119 1.00 94.62 77 VAL A O 1
ATOM 616 N N . HIS A 1 78 ? 4.582 4.311 -17.240 1.00 92.31 78 HIS A N 1
ATOM 617 C CA . HIS A 1 78 ? 3.337 4.021 -16.539 1.00 92.31 78 HIS A CA 1
ATOM 618 C C . HIS A 1 78 ? 2.418 5.235 -16.629 1.00 92.31 78 HIS A C 1
ATOM 620 O O . HIS A 1 78 ? 2.887 6.367 -16.549 1.00 92.31 78 HIS A O 1
ATOM 626 N N . ALA A 1 79 ? 1.126 4.983 -16.802 1.00 90.75 79 ALA A N 1
ATOM 627 C CA . ALA A 1 79 ? 0.083 5.989 -16.715 1.00 90.75 79 ALA A CA 1
ATOM 628 C C . ALA A 1 79 ? -0.965 5.513 -15.716 1.00 90.75 79 ALA A C 1
ATOM 630 O O . ALA A 1 79 ? -1.230 4.311 -15.614 1.00 90.75 79 ALA A O 1
ATOM 631 N N . ASP A 1 80 ? -1.569 6.473 -15.025 1.00 83.25 80 ASP A N 1
ATOM 632 C CA . ASP A 1 80 ? -2.704 6.209 -14.159 1.00 83.25 80 ASP A CA 1
ATOM 633 C C . ASP A 1 80 ? -3.873 5.608 -14.941 1.00 83.25 80 ASP A C 1
ATOM 635 O O . ASP A 1 80 ? -4.046 5.818 -16.146 1.00 83.25 80 ASP A O 1
ATOM 639 N N . THR A 1 81 ? -4.714 4.880 -14.210 1.00 73.62 81 THR A N 1
ATOM 640 C CA . THR A 1 81 ? -5.951 4.314 -14.746 1.00 73.62 81 THR A CA 1
ATOM 641 C C . THR A 1 81 ? -6.779 5.415 -15.427 1.00 73.62 81 THR A C 1
ATOM 643 O O . THR A 1 81 ? -7.025 6.453 -14.797 1.00 73.62 81 THR A O 1
ATOM 646 N N . PRO A 1 82 ? -7.247 5.212 -16.676 1.00 70.88 82 PRO A N 1
ATOM 647 C CA . PRO A 1 82 ? -8.082 6.184 -17.371 1.00 70.88 82 PRO A CA 1
ATOM 648 C C . PRO A 1 82 ? -9.278 6.624 -16.521 1.00 70.88 82 PRO A C 1
ATOM 650 O O . PRO A 1 82 ? -9.896 5.805 -15.837 1.00 70.88 82 PRO A O 1
ATOM 653 N N . LEU A 1 83 ? -9.637 7.912 -16.600 1.00 61.78 83 LEU A N 1
ATOM 654 C CA . LEU A 1 83 ? -10.700 8.529 -15.788 1.00 61.78 83 LEU A CA 1
ATOM 655 C C . LEU A 1 83 ? -12.014 7.734 -15.796 1.00 61.78 83 LEU A C 1
ATOM 657 O O . LEU A 1 83 ? -12.680 7.647 -14.767 1.00 61.78 83 LEU A O 1
ATOM 661 N N . ALA A 1 84 ? -12.352 7.113 -16.929 1.00 63.78 84 ALA A N 1
ATOM 662 C CA . ALA A 1 84 ? -13.561 6.311 -17.098 1.00 63.78 84 ALA A CA 1
ATOM 663 C C . ALA A 1 84 ? -13.635 5.077 -16.173 1.00 63.78 84 ALA A C 1
ATOM 665 O O . ALA A 1 84 ? -14.728 4.649 -15.823 1.00 63.78 84 ALA A O 1
ATOM 666 N N . ILE A 1 85 ? -12.493 4.523 -15.752 1.00 65.31 85 ILE A N 1
ATOM 667 C CA . ILE A 1 85 ? -12.411 3.276 -14.968 1.00 65.31 85 ILE A CA 1
ATOM 668 C C . ILE A 1 85 ? -12.075 3.568 -13.492 1.00 65.31 85 ILE A C 1
ATOM 670 O O . ILE A 1 85 ? -12.245 2.720 -12.621 1.00 65.31 85 ILE A O 1
ATOM 674 N N . ARG A 1 86 ? -11.680 4.806 -13.168 1.00 61.56 86 ARG A N 1
ATOM 675 C CA . ARG A 1 86 ? -11.227 5.217 -11.827 1.00 61.56 86 ARG A CA 1
ATOM 676 C C . ARG A 1 86 ? -12.282 5.065 -10.718 1.00 61.56 86 ARG A C 1
ATOM 678 O O . ARG A 1 86 ? -11.903 5.016 -9.558 1.00 61.56 86 ARG A O 1
ATOM 685 N N . LYS A 1 87 ? -13.578 4.992 -11.051 1.00 56.38 87 LYS A N 1
ATOM 686 C CA . LYS A 1 87 ? -14.675 4.813 -10.075 1.00 56.38 87 LYS A CA 1
ATOM 687 C C . LYS A 1 87 ? -14.911 3.360 -9.637 1.00 56.38 87 LYS A C 1
ATOM 689 O O . LYS A 1 87 ? -15.703 3.146 -8.730 1.00 56.38 87 LYS A O 1
ATOM 694 N N . LEU A 1 88 ? -14.296 2.383 -10.307 1.00 59.91 88 LEU A N 1
ATOM 695 C CA . LEU A 1 88 ? -14.492 0.949 -10.037 1.00 59.91 88 LEU A CA 1
ATOM 696 C C . LEU A 1 88 ? -13.469 0.369 -9.052 1.00 59.91 88 LEU A C 1
ATOM 698 O O . LEU A 1 88 ? -13.479 -0.836 -8.812 1.00 59.91 88 LEU A O 1
ATOM 702 N N . ARG A 1 89 ? -12.565 1.206 -8.545 1.00 58.50 89 ARG A N 1
ATOM 703 C CA . ARG A 1 89 ? -11.451 0.816 -7.689 1.00 58.50 89 ARG A CA 1
ATOM 704 C C . ARG A 1 89 ? -11.615 1.402 -6.297 1.00 58.50 89 ARG A C 1
ATOM 706 O O . ARG A 1 89 ? -12.107 2.550 -6.218 1.00 58.50 89 ARG A O 1
#

Sequence (89 aa):
DENTHAVSNKIEDADERERLLKTIENYELGASGSSFVFRTAAEGVDQDKIHREIDFLLKLWASIKKKIKETTPGNLVHADTPLAIRKLR

pLDDT: mean 87.37, std 13.35, range [39.97, 97.25]

Radius of gyration: 15.49 Å; chains: 1; bounding box: 31×22×42 Å

Secondary structure (DSSP, 8-state):
-----EE-TT---HHHHHHHHHHHHTS--TT-----EE-GGGTT--HHHHHHHHHHHHHHHHHHHHHHHHSPTTS-S--PPPTTTGGG-

Foldseek 3Di:
DDQDAEEDPVPPDPVQRVVLVVLVVPDCPDPDSHYYYHYPVCRPPDSVVVNVVSVVVVVVVVQLVVQVVVDDPPDDSDDDDPPVCVVVD